Protein AF-A0A554JLV5-F1 (afdb_monomer_lite)

Foldseek 3Di:
DVVVVVVVVVVVVVVVDDPPPDPDVVVVVVVVVVVVVVLPPDPDDPLVNLLVVLVVLVVVLVVLLVVLVVQLVVLVVQCVVDPDPVSNVVSVVSNVVSVVSVVVSVVSVVVSVVVCVVVVSVPPPPVDDPPPPPPDDDD

pLDDT: mean 74.19, std 11.43, range [47.03, 92.88]

Sequence (139 aa):
MRKLFLSAFQKGRDQVTFYPMHKTNFFVFLFFIVLVLPFFAQGKTIDVILGDINKTLITVIGLLFVLETLGLLWGAARFILSGDPGNKDKARQMMVWSIIAMVVTFAAWGIVQLIVNYFDIQNSVIPGAPGQRNLLPPS

Secondary structure (DSSP, 8-state):
-HHHHHHHHHHHHHTSS-----SHHHHHHHHHHHHHGGGTS----HHHHHHHHHHHHHHHHHHHHHHHHHHHHHHHHHHHH--SHHHHHHHHHHHHHHHHHHHHHHHHHHHHHHHHHHTTGGG---TT-TTTTS-PPP-

Radius of gyration: 25.78 Å; chains: 1; bounding box: 82×53×49 Å

Structure (mmCIF, N/CA/C/O backbone):
data_AF-A0A554JLV5-F1
#
_entry.id   AF-A0A554JLV5-F1
#
loop_
_atom_site.group_PDB
_atom_site.id
_atom_site.type_symbol
_atom_site.label_atom_id
_atom_site.label_alt_id
_atom_site.label_comp_id
_atom_site.label_asym_id
_atom_site.label_entity_id
_atom_site.label_seq_id
_atom_site.pdbx_PDB_ins_code
_atom_site.Cartn_x
_atom_site.Cartn_y
_atom_site.Cartn_z
_atom_site.occupancy
_atom_site.B_iso_or_equiv
_atom_site.auth_seq_id
_atom_site.auth_comp_id
_atom_site.auth_asym_id
_atom_site.auth_atom_id
_atom_site.pdbx_PDB_model_num
ATOM 1 N N . MET A 1 1 ? -39.751 33.910 19.703 1.00 59.81 1 MET A N 1
ATOM 2 C CA . MET A 1 1 ? -39.036 32.770 20.331 1.00 59.81 1 MET A CA 1
ATOM 3 C C . MET A 1 1 ? -38.941 31.529 19.431 1.00 59.81 1 MET A C 1
ATOM 5 O O . MET A 1 1 ? -37.853 30.994 19.294 1.00 59.81 1 MET A O 1
ATOM 9 N N . ARG A 1 2 ? -40.003 31.118 18.714 1.00 67.81 2 ARG A N 1
ATOM 10 C CA . ARG A 1 2 ? -39.997 29.958 17.786 1.00 67.81 2 ARG A CA 1
ATOM 11 C C .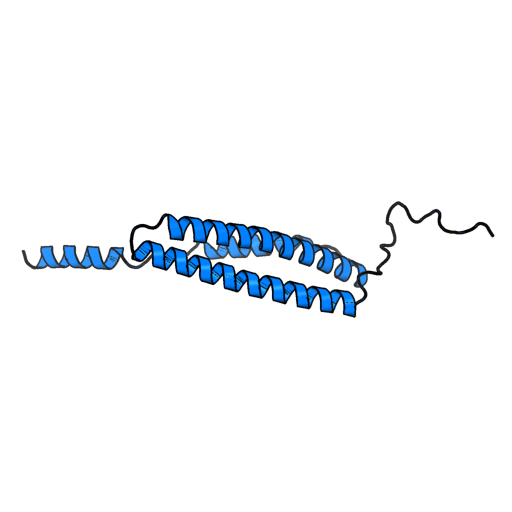 ARG A 1 2 ? -38.924 29.985 16.673 1.00 67.81 2 ARG A C 1
ATOM 13 O O . ARG A 1 2 ? -38.394 28.940 16.324 1.00 67.81 2 ARG A O 1
ATOM 20 N N . LYS A 1 3 ? -38.553 31.163 16.149 1.00 63.41 3 LYS A N 1
ATOM 21 C CA . LYS A 1 3 ? -37.498 31.300 15.118 1.00 63.41 3 LYS A CA 1
ATOM 22 C C . LYS A 1 3 ? -36.076 31.062 15.655 1.00 63.41 3 LYS A C 1
ATOM 24 O O . LYS A 1 3 ? -35.235 30.574 14.914 1.00 63.41 3 LYS A O 1
ATOM 29 N N . LEU A 1 4 ? -35.843 31.340 16.941 1.00 70.62 4 LEU A N 1
ATOM 30 C CA . LEU A 1 4 ? -34.544 31.147 17.600 1.00 70.62 4 LEU A CA 1
ATOM 31 C C . LEU A 1 4 ? -34.242 29.654 17.822 1.00 70.62 4 LEU A C 1
ATOM 33 O O . LEU A 1 4 ? -33.110 29.199 17.685 1.00 70.62 4 LEU A O 1
ATOM 37 N N . PHE A 1 5 ? -35.289 28.883 18.120 1.00 69.31 5 PHE A N 1
ATOM 38 C CA . PHE A 1 5 ? -35.200 27.437 18.312 1.00 69.31 5 PHE A CA 1
ATOM 39 C C . PHE A 1 5 ? -34.915 26.700 16.992 1.00 69.31 5 PHE A C 1
ATOM 41 O O . PHE A 1 5 ? -34.112 25.772 16.951 1.00 69.31 5 PHE A O 1
ATOM 48 N N . LEU A 1 6 ? -35.505 27.166 15.885 1.00 71.94 6 LEU A N 1
ATOM 49 C CA . LEU A 1 6 ? -35.302 26.576 14.559 1.00 71.94 6 LEU A CA 1
ATOM 50 C C . LEU A 1 6 ? -33.888 26.821 14.012 1.00 71.94 6 LEU A C 1
ATOM 52 O O . LEU A 1 6 ? -33.317 25.916 13.408 1.00 71.94 6 LEU A O 1
ATOM 56 N N . SER A 1 7 ? -33.282 27.984 14.284 1.00 66.81 7 SER A N 1
ATOM 57 C CA . SER A 1 7 ? -31.885 28.248 13.909 1.00 66.81 7 SER A CA 1
ATOM 58 C C . SER A 1 7 ? -30.881 27.400 14.697 1.00 66.81 7 SER A C 1
ATOM 60 O O . SER A 1 7 ? -29.865 26.988 14.140 1.00 66.81 7 SER A O 1
ATOM 62 N N . ALA A 1 8 ? -31.167 27.089 15.967 1.00 68.69 8 ALA A N 1
ATOM 63 C CA . ALA A 1 8 ? -30.325 26.202 16.774 1.00 68.69 8 ALA A CA 1
ATOM 64 C C . ALA A 1 8 ? -30.391 24.746 16.279 1.00 68.69 8 ALA A C 1
ATOM 66 O O . ALA A 1 8 ? -29.369 24.068 16.207 1.00 68.69 8 ALA A O 1
ATOM 67 N N . PHE A 1 9 ? -31.575 24.295 15.853 1.00 71.00 9 PHE A N 1
ATOM 68 C CA . PHE A 1 9 ? -31.766 22.964 15.271 1.00 71.00 9 PHE A CA 1
ATOM 69 C C . PHE A 1 9 ? -31.216 22.830 13.842 1.00 71.00 9 PHE A C 1
ATOM 71 O O . PHE A 1 9 ? -30.757 21.756 13.461 1.00 71.00 9 PHE A O 1
ATOM 78 N N . GLN A 1 10 ? -31.229 23.896 13.035 1.00 75.12 10 GLN A N 1
ATOM 79 C CA . GLN A 1 10 ? -30.568 23.897 11.724 1.00 75.12 10 GLN A CA 1
ATOM 80 C C . GLN A 1 10 ? -29.050 23.808 11.860 1.00 75.12 10 GLN A C 1
ATOM 82 O O . GLN A 1 10 ? -28.442 22.906 11.296 1.00 75.12 10 GLN A O 1
ATOM 87 N N . LYS A 1 11 ? -28.456 24.658 12.703 1.00 69.75 11 LYS A N 1
ATOM 88 C CA . LYS A 1 11 ? -27.002 24.719 12.891 1.00 69.75 11 LYS A CA 1
ATOM 89 C C . LYS A 1 11 ? -26.396 23.388 13.360 1.00 69.75 11 LYS A C 1
ATOM 91 O O . LYS A 1 11 ? -25.256 23.092 13.019 1.00 69.75 11 LYS A O 1
ATOM 96 N N . GLY A 1 12 ? -27.154 22.577 14.102 1.00 63.28 12 GLY A N 1
ATOM 97 C CA . GLY A 1 12 ? -26.756 21.216 14.481 1.00 63.28 12 GLY A CA 1
ATOM 98 C C . GLY A 1 12 ? -26.836 20.189 13.343 1.00 63.28 12 GLY A C 1
ATOM 99 O O . GLY A 1 12 ? -26.031 19.265 13.315 1.00 63.28 12 GLY A O 1
ATOM 100 N N . ARG A 1 13 ? -27.756 20.353 12.381 1.00 68.75 13 ARG A N 1
ATOM 101 C CA . ARG A 1 13 ? -27.844 19.500 11.179 1.00 68.75 13 ARG A CA 1
ATOM 102 C C . ARG A 1 13 ? -26.764 19.837 10.149 1.00 68.75 13 ARG A C 1
ATOM 104 O O . ARG A 1 13 ? -26.259 18.936 9.490 1.00 68.75 13 ARG A O 1
ATOM 111 N N . ASP A 1 14 ? -26.355 21.099 10.083 1.00 58.25 14 ASP A N 1
ATOM 112 C CA . ASP A 1 14 ? -25.363 21.588 9.119 1.00 58.25 14 ASP A CA 1
ATOM 113 C C . ASP A 1 14 ? -23.906 21.283 9.536 1.00 58.25 14 ASP A C 1
ATOM 115 O O . ASP A 1 14 ? -22.999 21.359 8.718 1.00 58.25 14 ASP A O 1
ATOM 119 N N . GLN A 1 15 ? -23.657 20.922 10.802 1.00 60.59 15 GLN A N 1
ATOM 120 C CA . GLN A 1 15 ? -22.327 20.543 11.320 1.00 60.59 15 GLN A CA 1
ATOM 121 C C . GLN A 1 15 ? -21.968 19.066 11.074 1.00 60.59 15 GLN A C 1
ATOM 123 O O . GLN A 1 15 ? -20.816 18.673 11.242 1.00 60.59 15 GLN A O 1
ATOM 128 N N . VAL A 1 16 ? -22.942 18.235 10.688 1.00 58.16 16 VAL A N 1
ATOM 129 C CA . VAL A 1 16 ? -22.757 16.782 10.489 1.00 58.16 16 VAL A CA 1
ATOM 130 C C . VAL A 1 16 ? -22.469 16.437 9.020 1.00 58.16 16 VAL A C 1
ATOM 132 O O . VAL A 1 16 ? -22.089 15.314 8.696 1.00 58.16 16 VAL A O 1
ATOM 135 N N . THR A 1 17 ? -22.562 17.408 8.114 1.00 62.72 17 THR A N 1
ATOM 136 C CA . THR A 1 17 ? -22.290 17.227 6.685 1.00 62.72 17 THR A CA 1
ATOM 137 C C . THR A 1 17 ? -21.560 18.444 6.135 1.00 62.72 17 THR A C 1
ATOM 139 O O . THR A 1 17 ? -21.854 19.556 6.542 1.00 62.72 17 THR A O 1
ATOM 142 N N . PHE A 1 18 ? -20.667 18.220 5.169 1.00 58.69 18 PHE A N 1
ATOM 143 C CA . PHE A 1 18 ? -19.857 19.207 4.438 1.00 58.69 18 PHE A CA 1
ATOM 144 C C . PHE A 1 18 ? -18.490 19.543 5.050 1.00 58.69 18 PHE A C 1
ATOM 146 O O . PHE A 1 18 ? -18.200 20.671 5.432 1.00 58.69 18 PHE A O 1
ATOM 153 N N . TYR A 1 19 ? -17.576 18.571 4.971 1.00 60.84 19 TYR A N 1
ATOM 154 C CA . TYR A 1 19 ? -16.211 18.903 4.556 1.00 60.84 19 TYR A CA 1
ATOM 155 C C . TYR A 1 19 ? -16.257 19.340 3.075 1.00 60.84 19 TYR A C 1
ATOM 157 O O . TYR A 1 19 ? -16.552 18.497 2.224 1.00 60.84 19 TYR A O 1
ATOM 165 N N . PRO A 1 20 ? -15.978 20.609 2.715 1.00 53.75 20 PRO A N 1
ATOM 166 C CA . PRO A 1 20 ? -15.832 21.005 1.319 1.00 53.75 20 PRO A CA 1
ATOM 167 C C . PRO A 1 20 ? -14.500 20.469 0.779 1.00 53.75 20 PRO A C 1
ATOM 169 O O . PRO A 1 20 ? -13.454 21.114 0.890 1.00 53.75 20 PRO A O 1
ATOM 172 N N . MET A 1 21 ? -14.518 19.275 0.186 1.00 53.19 21 MET A N 1
ATOM 173 C CA . MET A 1 21 ? -13.392 18.788 -0.612 1.00 53.19 21 MET A CA 1
ATOM 174 C C . MET A 1 21 ? -13.233 19.690 -1.838 1.00 53.19 21 MET A C 1
ATOM 176 O O . MET A 1 21 ? -14.017 19.576 -2.775 1.00 53.19 21 MET A O 1
ATOM 180 N N . HIS A 1 22 ? -12.244 20.591 -1.852 1.00 58.78 22 HIS A N 1
ATOM 181 C CA . HIS A 1 22 ? -12.002 21.378 -3.066 1.00 58.78 22 HIS A CA 1
ATOM 182 C C . HIS A 1 22 ? -10.544 21.668 -3.449 1.00 58.78 22 HIS A C 1
ATOM 184 O O . HIS A 1 22 ? -10.365 22.210 -4.533 1.00 58.78 22 HIS A O 1
ATOM 190 N N . LYS A 1 23 ? -9.493 21.309 -2.680 1.00 61.22 23 LYS A N 1
ATOM 191 C CA . LYS A 1 23 ? -8.096 21.622 -3.104 1.00 61.22 23 LYS A CA 1
ATOM 192 C C . LYS A 1 23 ? -6.982 20.609 -2.783 1.00 61.22 23 LYS A C 1
ATOM 194 O O . LYS A 1 23 ? -5.925 20.692 -3.399 1.00 61.22 23 LYS A O 1
ATOM 199 N N . THR A 1 24 ? -7.184 19.628 -1.902 1.00 56.97 24 THR A N 1
ATOM 200 C CA . THR A 1 24 ? -6.079 18.752 -1.443 1.00 56.97 24 THR A CA 1
ATOM 201 C C . THR A 1 24 ? -5.808 17.552 -2.364 1.00 56.97 24 THR A C 1
ATOM 203 O O . THR A 1 24 ? -4.661 17.144 -2.518 1.00 56.97 24 THR A O 1
ATOM 206 N N . ASN A 1 25 ? -6.827 17.028 -3.054 1.00 61.44 25 ASN A N 1
ATOM 207 C CA . ASN A 1 25 ? -6.687 15.832 -3.904 1.00 61.44 25 ASN A CA 1
ATOM 208 C C . ASN A 1 25 ? -5.860 16.099 -5.172 1.00 61.44 25 ASN A C 1
ATOM 210 O O . ASN A 1 25 ? -5.157 15.213 -5.648 1.00 61.44 25 ASN A O 1
ATOM 214 N N . PHE A 1 26 ? -5.904 17.331 -5.689 1.00 70.00 26 PHE A N 1
ATOM 215 C CA . PHE A 1 26 ? -5.142 17.723 -6.874 1.00 70.00 26 PHE A CA 1
ATOM 216 C C . PHE A 1 26 ? -3.631 17.713 -6.608 1.00 70.00 26 PHE A C 1
ATOM 218 O O . PHE A 1 26 ? -2.874 17.165 -7.400 1.00 70.00 26 PHE A O 1
ATOM 225 N N . PHE A 1 27 ? -3.193 18.242 -5.460 1.00 70.00 27 PHE A N 1
ATOM 226 C CA . PHE A 1 27 ? -1.779 18.237 -5.074 1.00 70.00 27 PHE A CA 1
ATOM 227 C C . PHE A 1 27 ? -1.246 16.827 -4.797 1.00 70.00 27 PHE A C 1
ATOM 229 O O . PHE A 1 27 ? -0.112 16.529 -5.157 1.00 70.00 27 PHE A O 1
ATOM 236 N N . VAL A 1 28 ? -2.064 15.943 -4.218 1.00 71.25 28 VAL A N 1
ATOM 237 C CA . VAL A 1 28 ? -1.695 14.532 -4.012 1.00 71.25 28 VAL A CA 1
ATOM 238 C C . VAL A 1 28 ? -1.535 13.806 -5.350 1.00 71.25 28 VAL A C 1
ATOM 240 O O . VAL A 1 28 ? -0.562 13.081 -5.545 1.00 71.25 28 VAL A O 1
ATOM 243 N N . PHE A 1 29 ? -2.441 14.044 -6.300 1.00 73.56 29 PHE A N 1
ATOM 244 C CA . PHE A 1 29 ? -2.352 13.467 -7.641 1.00 73.56 29 PHE A CA 1
ATOM 245 C C . PHE A 1 29 ? -1.120 13.979 -8.400 1.00 73.56 29 PHE A C 1
ATOM 247 O O . PHE A 1 29 ? -0.407 13.208 -9.038 1.00 73.56 29 PHE A O 1
ATOM 254 N N . LEU A 1 30 ? -0.817 15.272 -8.265 1.00 77.94 30 LEU A N 1
ATOM 255 C CA . LEU A 1 30 ? 0.338 15.903 -8.897 1.00 77.94 30 LEU A CA 1
ATOM 256 C C . LEU A 1 30 ? 1.662 15.432 -8.280 1.00 77.94 30 LEU A C 1
ATOM 258 O O . LEU A 1 30 ? 2.624 15.225 -9.010 1.00 77.94 30 LEU A O 1
ATOM 262 N N . PHE A 1 31 ? 1.699 15.173 -6.969 1.00 80.12 31 PHE A N 1
ATOM 263 C CA . PHE A 1 31 ? 2.841 14.539 -6.306 1.00 80.12 31 PHE A CA 1
ATOM 264 C C . PHE A 1 31 ? 3.100 13.136 -6.862 1.00 80.12 31 PHE A C 1
ATOM 266 O O . PHE A 1 31 ? 4.232 12.828 -7.223 1.00 80.12 31 PHE A O 1
ATOM 273 N N . PHE A 1 32 ? 2.052 12.321 -7.019 1.00 78.56 32 PHE A N 1
ATOM 274 C CA . PHE A 1 32 ? 2.167 10.999 -7.639 1.00 78.56 32 PHE A CA 1
ATOM 275 C C . PHE A 1 32 ? 2.630 11.074 -9.102 1.00 78.56 32 PHE A C 1
ATOM 277 O O . PHE A 1 32 ? 3.477 10.284 -9.504 1.00 78.56 32 PHE A O 1
ATOM 284 N N . ILE A 1 33 ? 2.148 12.046 -9.884 1.00 79.12 33 ILE A N 1
ATOM 285 C CA . ILE A 1 33 ? 2.592 12.250 -11.274 1.00 79.12 33 ILE A CA 1
ATOM 286 C C . ILE A 1 33 ? 4.060 12.677 -11.335 1.00 79.12 33 ILE A C 1
ATOM 288 O O . ILE A 1 33 ? 4.821 12.115 -12.116 1.00 79.12 33 ILE A O 1
ATOM 292 N N . VAL A 1 34 ? 4.476 13.645 -10.513 1.00 80.81 34 VAL A N 1
ATOM 293 C CA . VAL A 1 34 ? 5.858 14.156 -10.492 1.00 80.81 34 VAL A CA 1
ATOM 294 C C . VAL A 1 34 ? 6.845 13.067 -10.085 1.00 80.81 34 VAL A C 1
ATOM 296 O O . VAL A 1 34 ? 7.921 12.969 -10.670 1.00 80.81 34 VAL A O 1
ATOM 299 N N . LEU A 1 35 ? 6.454 12.198 -9.152 1.00 78.62 35 LEU A N 1
ATOM 300 C CA . LEU A 1 35 ? 7.246 11.036 -8.755 1.00 78.62 35 LEU A CA 1
ATOM 301 C C . LEU A 1 35 ? 7.449 10.060 -9.927 1.00 78.62 35 LEU A C 1
ATOM 303 O O . LEU A 1 35 ? 8.469 9.383 -9.983 1.00 78.62 35 LEU A O 1
ATOM 307 N N . VAL A 1 36 ? 6.527 10.049 -10.897 1.00 77.69 36 VAL A N 1
ATOM 308 C CA . VAL A 1 36 ? 6.548 9.196 -12.095 1.00 77.69 36 VAL A CA 1
ATOM 309 C C . VAL A 1 36 ? 7.269 9.852 -13.304 1.00 77.69 36 VAL A C 1
ATOM 311 O O . VAL A 1 36 ? 7.635 9.170 -14.260 1.00 77.69 36 VAL A O 1
ATOM 314 N N . LEU A 1 37 ? 7.574 11.154 -13.279 1.00 74.25 37 LEU A N 1
ATOM 315 C CA . LEU A 1 37 ? 8.261 11.848 -14.388 1.00 74.25 37 LEU A CA 1
ATOM 316 C C . LEU A 1 37 ? 9.701 11.387 -14.707 1.00 74.25 37 LEU A C 1
ATOM 318 O O . LEU A 1 37 ? 10.007 11.248 -15.894 1.00 74.25 37 LEU A O 1
ATOM 322 N N . PRO A 1 38 ? 10.608 11.129 -13.739 1.00 71.44 38 PRO A N 1
ATOM 323 C CA . PRO A 1 38 ? 11.993 10.749 -14.056 1.00 71.44 38 PRO A CA 1
ATOM 324 C C . PRO A 1 38 ? 12.110 9.393 -14.776 1.00 71.44 38 PRO A C 1
ATOM 326 O O . PRO A 1 38 ? 13.170 9.071 -15.321 1.00 71.44 38 PRO A O 1
ATOM 329 N N . PHE A 1 39 ? 11.025 8.617 -14.829 1.00 65.12 39 PHE A N 1
ATOM 330 C CA . PHE A 1 39 ? 10.950 7.370 -15.584 1.00 65.12 39 PHE A CA 1
ATOM 331 C C . PHE A 1 39 ? 10.816 7.593 -17.100 1.00 65.12 39 PHE A C 1
ATOM 333 O O . PHE A 1 39 ? 11.259 6.748 -17.870 1.00 65.12 39 PHE A O 1
ATOM 340 N N . PHE A 1 40 ? 10.283 8.739 -17.545 1.00 65.75 40 PHE A N 1
ATOM 341 C CA . PHE A 1 40 ? 10.075 9.038 -18.971 1.00 65.75 40 PHE A CA 1
ATOM 342 C C . PHE A 1 40 ? 11.226 9.816 -19.627 1.00 65.75 40 PHE A C 1
ATOM 344 O O . PHE A 1 40 ? 11.280 9.924 -20.848 1.00 65.75 40 PHE A O 1
ATOM 351 N N . ALA A 1 41 ? 12.163 10.353 -18.842 1.00 70.88 41 ALA A N 1
ATOM 352 C CA . ALA A 1 41 ? 13.218 11.242 -19.336 1.00 70.88 41 ALA A CA 1
ATOM 353 C C . ALA A 1 41 ? 14.469 10.521 -19.884 1.00 70.88 41 ALA A C 1
ATOM 355 O O . ALA A 1 41 ? 15.447 11.176 -20.242 1.00 70.88 41 ALA A O 1
ATOM 356 N N . GLN A 1 42 ? 14.486 9.186 -19.924 1.00 59.59 42 GLN A N 1
ATOM 357 C CA . GLN A 1 42 ? 15.695 8.415 -20.217 1.00 59.59 42 GLN A CA 1
ATOM 358 C C . GLN A 1 42 ? 15.554 7.721 -21.582 1.00 59.59 42 GLN A C 1
ATOM 360 O O . GLN A 1 42 ? 14.778 6.781 -21.719 1.00 59.59 42 GLN A O 1
ATOM 365 N N . GLY A 1 43 ? 16.290 8.190 -22.598 1.00 59.69 43 GLY A N 1
ATOM 366 C CA . GLY A 1 43 ? 16.319 7.626 -23.958 1.00 59.69 43 GLY A CA 1
ATOM 367 C C . GLY A 1 43 ? 16.958 6.235 -24.016 1.00 59.69 43 GLY A C 1
ATOM 368 O O . GLY A 1 43 ? 18.085 6.081 -24.478 1.00 59.69 43 GLY A O 1
ATOM 369 N N . LYS A 1 44 ? 16.256 5.232 -23.489 1.00 66.94 44 LYS A N 1
ATOM 370 C CA . LYS A 1 44 ? 16.714 3.847 -23.327 1.00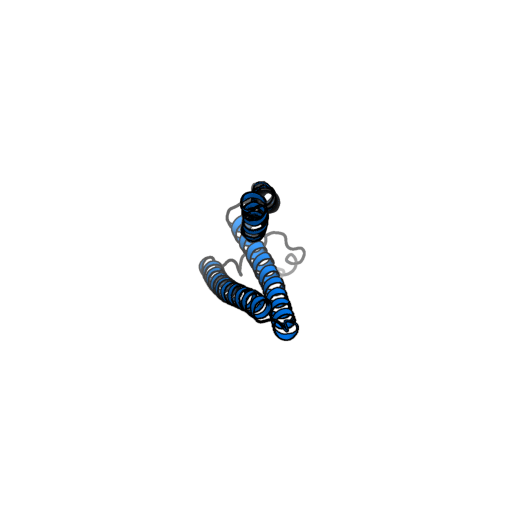 66.94 44 LYS A CA 1
ATOM 371 C C . LYS A 1 44 ? 16.232 2.951 -24.477 1.00 66.94 44 LYS A C 1
ATOM 373 O O . LYS A 1 44 ? 15.200 3.212 -25.086 1.00 66.94 44 LYS A O 1
ATOM 378 N N . THR A 1 45 ? 16.979 1.887 -24.773 1.00 71.00 45 THR A N 1
ATOM 379 C CA . THR A 1 45 ? 16.547 0.802 -25.673 1.00 71.00 45 THR A CA 1
ATOM 380 C C . THR A 1 45 ? 15.458 -0.053 -25.016 1.00 71.00 45 THR A C 1
ATOM 382 O O . THR A 1 45 ? 15.366 -0.094 -23.787 1.00 71.00 45 THR A O 1
ATOM 385 N N . ILE A 1 46 ? 14.636 -0.739 -25.826 1.00 68.06 46 ILE A N 1
ATOM 386 C CA . ILE A 1 46 ? 13.467 -1.515 -25.361 1.00 68.06 46 ILE A CA 1
ATOM 387 C C . ILE A 1 46 ? 13.829 -2.472 -24.210 1.00 68.06 46 ILE A C 1
ATOM 389 O O . ILE A 1 46 ? 13.131 -2.490 -23.201 1.00 68.06 46 ILE A O 1
ATOM 393 N N . ASP A 1 47 ? 14.960 -3.175 -24.297 1.00 67.31 47 ASP A N 1
ATOM 394 C CA . ASP A 1 47 ? 15.361 -4.172 -23.294 1.00 67.31 47 ASP A CA 1
ATOM 395 C C . ASP A 1 47 ? 15.725 -3.539 -21.943 1.00 67.31 47 ASP A C 1
ATOM 397 O O . ASP A 1 47 ? 15.403 -4.067 -20.878 1.00 67.31 47 ASP A O 1
ATOM 401 N N . VAL A 1 48 ? 16.345 -2.356 -21.973 1.00 70.00 48 VAL A N 1
ATOM 402 C CA . VAL A 1 48 ? 16.709 -1.614 -20.757 1.00 70.00 48 VAL A CA 1
ATOM 403 C C . VAL A 1 48 ? 15.458 -1.010 -20.110 1.00 70.00 48 VAL A C 1
ATOM 405 O O . VAL A 1 48 ? 15.326 -1.039 -18.888 1.00 70.00 48 VAL A O 1
ATOM 408 N N . ILE A 1 49 ? 14.503 -0.528 -20.914 1.00 67.50 49 ILE A N 1
ATOM 409 C CA . ILE A 1 49 ? 13.208 -0.031 -20.422 1.00 67.50 49 ILE A CA 1
ATOM 410 C C . ILE A 1 49 ? 12.438 -1.155 -19.720 1.00 67.50 49 ILE A C 1
ATOM 412 O O . ILE A 1 49 ? 11.951 -0.960 -18.607 1.00 67.50 49 ILE A O 1
ATOM 416 N N . LEU A 1 50 ? 12.358 -2.339 -20.332 1.00 68.00 50 LEU A N 1
ATOM 417 C CA . LEU A 1 50 ? 11.651 -3.488 -19.760 1.00 68.00 50 LEU A CA 1
ATOM 418 C C . LEU A 1 50 ? 12.288 -3.956 -18.440 1.00 68.00 50 LEU A C 1
ATOM 420 O O . LEU A 1 50 ? 11.573 -4.211 -17.467 1.00 68.00 50 LEU A O 1
ATOM 424 N N . GLY A 1 51 ? 13.623 -3.988 -18.365 1.00 70.06 51 GLY A N 1
ATOM 425 C CA . GLY A 1 51 ? 14.351 -4.317 -17.137 1.00 70.06 51 GLY A CA 1
ATOM 426 C C . GLY A 1 51 ? 14.133 -3.312 -15.997 1.00 70.06 51 GLY A C 1
ATOM 427 O O . GLY A 1 51 ? 13.931 -3.706 -14.844 1.00 70.06 51 GLY A O 1
ATOM 428 N N . ASP A 1 52 ? 14.125 -2.014 -16.301 1.00 71.00 52 ASP A N 1
ATOM 429 C CA . ASP A 1 52 ? 13.933 -0.960 -15.297 1.00 71.00 52 ASP A CA 1
ATOM 430 C C . ASP A 1 52 ? 12.487 -0.851 -14.811 1.00 71.00 52 ASP A C 1
ATOM 432 O O . ASP A 1 52 ? 12.251 -0.618 -13.620 1.00 71.00 52 ASP A O 1
ATOM 436 N N . ILE A 1 53 ? 11.515 -1.060 -15.705 1.00 71.62 53 ILE A N 1
ATOM 437 C CA . ILE A 1 53 ? 10.098 -1.139 -15.342 1.00 71.62 53 ILE A CA 1
ATOM 438 C C . ILE A 1 53 ? 9.890 -2.296 -14.369 1.00 71.62 53 ILE A C 1
ATOM 440 O O . ILE A 1 53 ? 9.276 -2.095 -13.323 1.00 71.62 53 ILE A O 1
ATOM 444 N N . ASN A 1 54 ? 10.451 -3.475 -14.651 1.00 75.12 54 ASN A N 1
ATOM 445 C CA . ASN A 1 54 ? 10.326 -4.619 -13.753 1.00 75.12 54 ASN A CA 1
ATOM 446 C C . ASN A 1 54 ? 10.884 -4.317 -12.349 1.00 75.12 54 ASN A C 1
ATOM 448 O O . ASN A 1 54 ? 10.192 -4.487 -11.344 1.00 75.12 54 ASN A O 1
ATOM 452 N N . LYS A 1 55 ? 12.112 -3.785 -12.266 1.00 75.88 55 LYS A N 1
ATOM 453 C CA . LYS A 1 55 ? 12.731 -3.418 -10.978 1.00 75.88 55 LYS A CA 1
ATOM 454 C C . LYS A 1 55 ? 11.911 -2.383 -10.208 1.00 75.88 55 LYS A C 1
ATOM 456 O O . LYS A 1 55 ? 11.774 -2.476 -8.986 1.00 75.88 55 LYS A O 1
ATOM 461 N N . THR A 1 56 ? 11.355 -1.411 -10.922 1.00 74.81 56 THR A N 1
ATOM 462 C CA . THR A 1 56 ? 10.536 -0.351 -10.334 1.00 74.81 56 THR A CA 1
ATOM 463 C C . THR A 1 56 ? 9.211 -0.903 -9.819 1.00 74.81 56 THR A C 1
ATOM 465 O O . THR A 1 56 ? 8.846 -0.623 -8.681 1.00 74.81 56 THR A O 1
ATOM 468 N N . LEU A 1 57 ? 8.516 -1.732 -10.604 1.00 76.44 57 LEU A N 1
ATOM 469 C CA . LEU A 1 57 ? 7.260 -2.365 -10.199 1.00 76.44 57 LEU A CA 1
ATOM 470 C C . LEU A 1 57 ? 7.452 -3.235 -8.958 1.00 76.44 57 LEU A C 1
ATOM 472 O O . LEU A 1 57 ? 6.693 -3.090 -8.004 1.00 76.44 57 LEU A O 1
ATOM 476 N N . ILE A 1 58 ? 8.499 -4.065 -8.919 1.00 80.25 58 ILE A N 1
ATOM 477 C CA . ILE A 1 58 ? 8.819 -4.887 -7.741 1.00 80.25 58 ILE A CA 1
ATOM 478 C C . ILE A 1 58 ? 9.043 -4.003 -6.504 1.00 80.25 58 ILE A C 1
ATOM 480 O O . ILE A 1 58 ? 8.515 -4.295 -5.431 1.00 80.25 58 ILE A O 1
ATOM 484 N N . THR A 1 59 ? 9.774 -2.896 -6.654 1.00 81.69 59 THR A N 1
ATOM 485 C CA . THR A 1 59 ? 10.063 -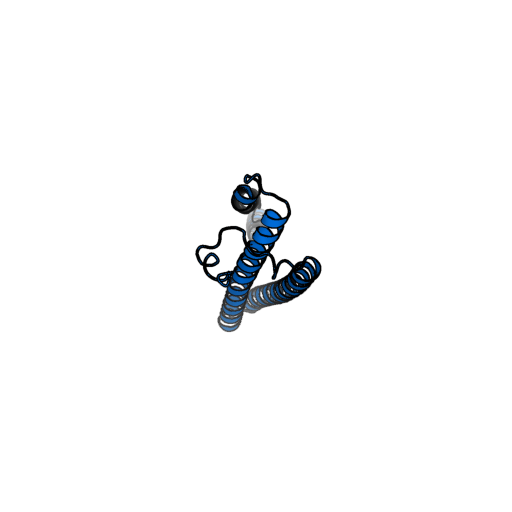1.970 -5.547 1.00 81.69 59 THR A CA 1
ATOM 486 C C . THR A 1 59 ? 8.800 -1.266 -5.042 1.00 81.69 59 THR A C 1
ATOM 488 O O . THR A 1 59 ? 8.563 -1.207 -3.836 1.00 81.69 59 THR A O 1
ATOM 491 N N . VAL A 1 60 ? 7.964 -0.751 -5.949 1.00 82.31 60 VAL A N 1
ATOM 492 C CA . VAL A 1 60 ? 6.725 -0.035 -5.603 1.00 82.31 60 VAL A CA 1
ATOM 493 C C . VAL A 1 60 ? 5.706 -0.976 -4.964 1.00 82.31 60 VAL A C 1
ATOM 495 O O . VAL A 1 60 ? 5.142 -0.640 -3.926 1.00 82.31 60 VAL A O 1
ATOM 498 N N . ILE A 1 61 ? 5.500 -2.165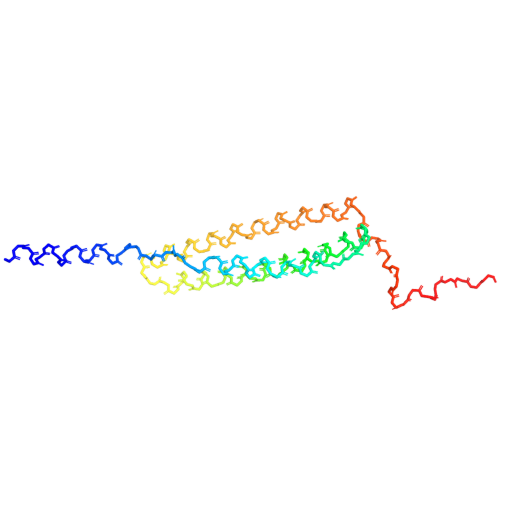 -5.539 1.00 85.00 61 ILE A N 1
ATOM 499 C CA . ILE A 1 61 ? 4.599 -3.190 -4.990 1.00 85.00 61 ILE A CA 1
ATOM 500 C C . ILE A 1 61 ? 5.071 -3.618 -3.596 1.00 85.00 61 ILE A C 1
ATOM 502 O O . ILE A 1 61 ? 4.264 -3.687 -2.670 1.00 85.00 61 ILE A O 1
ATOM 506 N N . GLY A 1 62 ? 6.379 -3.833 -3.411 1.00 84.44 62 GLY A N 1
ATOM 507 C CA . GLY A 1 62 ? 6.950 -4.144 -2.100 1.00 84.44 62 GLY A CA 1
ATOM 508 C C . GLY A 1 62 ? 6.702 -3.043 -1.065 1.00 84.44 62 GLY A C 1
ATOM 509 O O . GLY A 1 62 ? 6.344 -3.334 0.076 1.00 84.44 62 GLY A O 1
ATOM 510 N N . LEU A 1 63 ? 6.822 -1.772 -1.458 1.00 86.75 63 LEU A N 1
ATOM 511 C CA . LEU A 1 63 ? 6.546 -0.642 -0.569 1.00 86.75 63 LEU A CA 1
ATOM 512 C C . LEU A 1 63 ? 5.057 -0.548 -0.195 1.00 86.75 63 LEU A C 1
ATOM 514 O O . LEU A 1 63 ? 4.732 -0.309 0.970 1.00 86.75 63 LEU A O 1
ATOM 518 N N . LEU A 1 64 ? 4.158 -0.768 -1.160 1.00 86.62 64 LEU A N 1
ATOM 519 C CA . LEU A 1 64 ? 2.711 -0.809 -0.925 1.00 86.62 64 LEU A CA 1
ATOM 520 C C . LEU A 1 64 ? 2.338 -1.914 0.064 1.00 86.62 64 LEU A C 1
ATOM 522 O O . LEU A 1 64 ? 1.575 -1.655 0.988 1.00 86.62 64 LEU A O 1
ATOM 526 N N . PHE A 1 65 ? 2.943 -3.095 -0.051 1.00 88.44 65 PHE A N 1
ATOM 527 C CA . PHE A 1 65 ? 2.697 -4.204 0.870 1.00 88.44 65 PHE A CA 1
ATOM 528 C C . PHE A 1 65 ? 3.037 -3.854 2.332 1.00 88.44 65 PHE A C 1
ATOM 530 O O . PHE A 1 65 ? 2.280 -4.160 3.260 1.00 88.44 65 PHE A O 1
ATOM 537 N N . VAL A 1 66 ? 4.152 -3.149 2.556 1.00 90.12 66 VAL A N 1
ATOM 538 C CA . VAL A 1 66 ? 4.532 -2.667 3.896 1.00 90.12 66 VAL A CA 1
ATOM 539 C C . VAL A 1 66 ? 3.510 -1.655 4.419 1.00 90.12 66 VAL A C 1
ATOM 541 O O . VAL A 1 66 ? 3.053 -1.765 5.558 1.00 90.12 66 VAL A O 1
ATOM 544 N N . LEU A 1 67 ? 3.112 -0.692 3.586 1.00 88.88 67 LEU A N 1
ATOM 545 C CA . LEU A 1 67 ? 2.109 0.320 3.933 1.00 88.88 67 LEU A CA 1
ATOM 546 C C . LEU A 1 67 ? 0.737 -0.294 4.239 1.00 88.88 67 LEU A C 1
ATOM 548 O O . LEU A 1 67 ? 0.083 0.117 5.196 1.00 88.88 67 LEU A O 1
ATOM 552 N N . GLU A 1 68 ? 0.309 -1.289 3.469 1.00 90.06 68 GLU A N 1
ATOM 553 C CA . GLU A 1 68 ? -0.951 -2.003 3.683 1.00 90.06 68 GLU A CA 1
ATOM 554 C C . GLU A 1 68 ? -0.950 -2.770 5.000 1.00 90.06 68 GLU A C 1
ATOM 556 O O . GLU A 1 68 ? -1.920 -2.692 5.757 1.00 90.06 68 GLU A O 1
ATOM 561 N N . THR A 1 69 ? 0.162 -3.434 5.323 1.00 89.81 69 THR A N 1
ATOM 562 C CA . THR A 1 69 ? 0.325 -4.135 6.602 1.00 89.81 69 THR A CA 1
ATOM 563 C C . THR A 1 69 ? 0.242 -3.154 7.774 1.00 89.81 69 THR A C 1
ATOM 565 O O . THR A 1 69 ? -0.468 -3.405 8.749 1.00 89.81 69 THR A O 1
ATOM 568 N N . LEU A 1 70 ? 0.887 -1.986 7.667 1.00 91.81 70 LEU A N 1
ATOM 569 C CA . LEU A 1 70 ? 0.771 -0.919 8.667 1.00 91.81 70 LEU A CA 1
ATOM 570 C C . LEU A 1 70 ? -0.658 -0.368 8.765 1.00 91.81 70 LEU A C 1
ATOM 572 O O . LEU A 1 70 ? -1.145 -0.118 9.868 1.00 91.81 70 LEU A O 1
ATOM 576 N N . GLY A 1 71 ? -1.349 -0.212 7.634 1.00 87.44 71 GLY A N 1
ATOM 577 C CA . GLY A 1 71 ? -2.751 0.200 7.587 1.00 87.44 71 GLY A CA 1
ATOM 578 C C . GLY A 1 71 ? -3.677 -0.794 8.288 1.00 87.44 71 GLY A C 1
ATOM 579 O O . GLY A 1 71 ? -4.572 -0.385 9.029 1.00 87.44 71 GLY A O 1
ATOM 580 N N . LEU A 1 72 ? -3.413 -2.092 8.129 1.00 88.88 72 LEU A N 1
ATOM 581 C CA . LEU A 1 72 ? -4.162 -3.165 8.775 1.00 88.88 72 LEU A CA 1
ATOM 582 C C . LEU A 1 72 ? -3.918 -3.184 10.290 1.00 88.88 72 LEU A C 1
ATOM 584 O O . LEU A 1 72 ? -4.876 -3.249 11.060 1.00 88.88 72 LEU A O 1
ATOM 588 N N . LEU A 1 73 ? -2.663 -3.025 10.728 1.00 90.38 73 LEU A N 1
ATOM 589 C CA . LEU A 1 73 ? -2.308 -2.900 12.147 1.00 90.38 73 LEU A CA 1
ATOM 590 C C . LEU A 1 73 ? -2.934 -1.655 12.789 1.00 90.38 73 LEU A C 1
ATOM 592 O O . LEU A 1 73 ? -3.479 -1.730 13.889 1.00 90.38 73 LEU A O 1
ATOM 596 N N . TRP A 1 74 ? -2.916 -0.517 12.094 1.00 85.94 74 TRP A N 1
ATOM 597 C CA . TRP A 1 74 ? -3.536 0.721 12.566 1.00 85.94 74 TRP A CA 1
ATOM 598 C C . TRP A 1 74 ? -5.066 0.621 12.627 1.00 85.94 74 TRP A C 1
ATOM 600 O O . TRP A 1 74 ? -5.687 1.080 13.589 1.00 85.94 74 TRP A O 1
ATOM 610 N N . GLY A 1 75 ? -5.684 -0.009 11.625 1.00 85.56 75 GLY A N 1
ATOM 611 C CA . GLY A 1 75 ? -7.117 -0.298 11.598 1.00 85.56 75 GLY A CA 1
ATOM 612 C C . GLY A 1 75 ? -7.540 -1.213 12.747 1.00 85.56 75 GLY A C 1
ATOM 613 O O . GLY A 1 75 ? -8.503 -0.902 13.448 1.00 85.56 75 GLY A O 1
ATOM 614 N N . ALA A 1 76 ? -6.778 -2.282 12.999 1.00 84.50 76 ALA A N 1
ATOM 615 C CA . ALA A 1 76 ? -7.008 -3.208 14.105 1.00 84.50 76 ALA A CA 1
ATOM 616 C C . ALA A 1 76 ? -6.823 -2.532 15.473 1.00 84.50 76 ALA A C 1
ATOM 618 O O . ALA A 1 76 ? -7.681 -2.663 16.348 1.00 84.50 76 ALA A O 1
ATOM 619 N N . ALA A 1 77 ? -5.760 -1.739 15.644 1.00 86.12 77 ALA A N 1
ATOM 620 C CA . ALA A 1 77 ? -5.534 -0.964 16.861 1.00 86.12 77 ALA A CA 1
ATOM 621 C C . ALA A 1 77 ? -6.698 0.001 17.133 1.00 86.12 77 ALA A C 1
ATOM 623 O O . ALA A 1 77 ? -7.236 0.032 18.240 1.00 86.12 77 ALA A O 1
ATOM 624 N N . ARG A 1 78 ? -7.162 0.738 16.114 1.00 82.06 78 ARG A N 1
ATOM 625 C CA . ARG A 1 78 ? -8.346 1.602 16.240 1.00 82.06 78 ARG A CA 1
ATOM 626 C C . ARG A 1 78 ? -9.611 0.818 16.547 1.00 82.06 78 ARG A C 1
ATOM 628 O O . ARG A 1 78 ? -10.428 1.308 17.317 1.00 82.06 78 ARG A O 1
ATOM 635 N N . PHE A 1 79 ? -9.789 -0.366 15.972 1.00 82.50 79 PHE A N 1
ATOM 636 C CA . PHE A 1 79 ? -10.971 -1.187 16.217 1.00 82.50 79 PHE A CA 1
ATOM 637 C C . PHE A 1 79 ? -11.068 -1.623 17.684 1.00 82.50 79 PHE 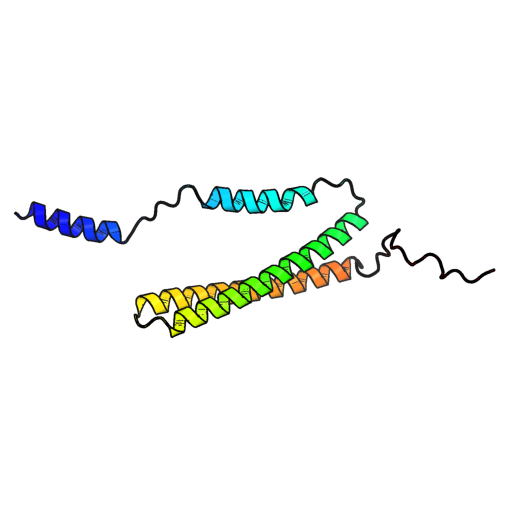A C 1
ATOM 639 O O . PHE A 1 79 ? -12.143 -1.529 18.272 1.00 82.50 79 PHE A O 1
ATOM 646 N N . ILE A 1 80 ? -9.941 -2.014 18.290 1.00 83.38 80 ILE A N 1
ATOM 647 C CA . ILE A 1 80 ? -9.867 -2.418 19.703 1.00 83.38 80 ILE A CA 1
ATOM 648 C C . ILE A 1 80 ? -10.023 -1.211 20.640 1.00 83.38 80 ILE A C 1
ATOM 650 O O . ILE A 1 80 ? -10.731 -1.296 21.639 1.00 83.38 80 ILE A O 1
ATOM 654 N N . LEU A 1 81 ? -9.399 -0.076 20.310 1.00 81.75 81 LEU A N 1
ATOM 655 C CA . LEU A 1 81 ? -9.437 1.143 21.132 1.00 81.75 81 LEU A CA 1
ATOM 656 C C . LEU A 1 81 ? -10.764 1.918 21.026 1.00 81.75 81 LEU A C 1
ATOM 658 O O . LEU A 1 81 ? -11.024 2.819 21.823 1.00 81.75 81 LEU A O 1
ATOM 662 N N . SER A 1 82 ? -11.611 1.595 20.048 1.00 77.25 82 SER A N 1
ATOM 663 C CA . SER A 1 82 ? -12.906 2.252 19.866 1.00 77.25 82 SER A CA 1
ATOM 664 C C . SER A 1 82 ? -13.929 1.709 20.863 1.00 77.25 82 SER A C 1
ATOM 666 O O . SER A 1 82 ? -14.454 0.615 20.678 1.00 77.25 82 SER A O 1
ATOM 668 N N . GLY A 1 83 ? -14.249 2.479 21.905 1.00 67.19 83 GLY A N 1
ATOM 669 C CA . GLY A 1 83 ? -15.330 2.152 22.847 1.00 67.19 83 GLY A CA 1
ATOM 670 C C . GLY A 1 83 ? -16.733 2.365 22.262 1.00 67.19 83 GLY A C 1
ATOM 671 O O . GLY A 1 83 ? -17.622 1.543 22.480 1.00 67.19 83 GLY A O 1
ATOM 672 N N . ASP A 1 84 ? -16.906 3.415 21.453 1.00 73.38 84 ASP A N 1
ATOM 673 C CA . ASP A 1 84 ? -18.205 3.818 20.904 1.00 73.38 84 ASP A CA 1
ATOM 674 C C . ASP A 1 84 ? -18.580 3.109 19.588 1.00 73.38 84 ASP A C 1
ATOM 676 O O . ASP A 1 84 ? -17.713 2.915 18.725 1.00 73.38 84 ASP A O 1
ATOM 680 N N . PRO A 1 85 ? -19.878 2.813 19.357 1.00 70.88 85 PRO A N 1
ATOM 681 C CA . PRO A 1 85 ? -20.356 2.129 18.150 1.00 70.88 85 PRO A CA 1
ATOM 682 C C . PRO A 1 85 ? -19.930 2.815 16.842 1.00 70.88 85 PRO A C 1
ATOM 684 O O . PRO A 1 85 ? -19.435 2.161 15.928 1.00 70.88 85 PRO A O 1
ATOM 687 N N . GLY A 1 86 ? -20.025 4.148 16.774 1.00 73.12 86 GLY A N 1
ATOM 688 C CA . GLY A 1 86 ? -19.697 4.902 15.556 1.00 73.12 86 GLY A CA 1
ATOM 689 C C . GLY A 1 86 ? -18.205 4.918 15.200 1.00 73.12 86 GLY A C 1
ATOM 690 O O . GLY A 1 86 ? -17.846 5.048 14.028 1.00 73.12 86 GLY A O 1
ATOM 691 N N . ASN A 1 87 ? -17.318 4.757 16.186 1.00 74.25 87 ASN A N 1
ATOM 692 C CA . ASN A 1 87 ? -15.877 4.657 15.941 1.00 74.25 87 ASN A CA 1
ATOM 693 C C . ASN A 1 87 ? -15.478 3.237 15.519 1.00 74.25 87 ASN A C 1
ATOM 695 O O . ASN A 1 87 ? -14.596 3.078 14.672 1.00 74.25 87 ASN A O 1
ATOM 699 N N . LYS A 1 88 ? -16.191 2.216 16.016 1.00 75.25 88 LYS A N 1
ATOM 700 C CA . LYS A 1 88 ? -16.020 0.825 15.577 1.00 75.25 88 LYS A CA 1
ATOM 701 C C . LYS A 1 88 ? -16.379 0.640 14.107 1.00 75.25 88 LYS A C 1
ATOM 703 O O . LYS A 1 88 ? -15.624 -0.015 13.393 1.00 75.25 88 LYS A O 1
ATOM 708 N N . ASP A 1 89 ? -17.460 1.259 13.633 1.00 81.50 89 ASP A N 1
ATOM 709 C CA . ASP A 1 89 ? -17.861 1.164 12.222 1.00 81.50 89 ASP A CA 1
ATOM 710 C C . ASP A 1 89 ? -16.821 1.785 11.284 1.00 81.50 89 ASP A C 1
ATOM 712 O O . ASP A 1 89 ? -16.436 1.178 10.282 1.00 81.50 89 ASP A O 1
ATOM 716 N N . LYS A 1 90 ? -16.278 2.954 11.646 1.00 80.94 90 LYS A N 1
ATOM 717 C CA . LYS A 1 90 ? -15.199 3.604 10.885 1.00 80.94 90 LYS A CA 1
ATOM 718 C C . LYS A 1 90 ? -13.915 2.775 10.880 1.00 80.94 90 LYS A C 1
ATOM 720 O O . LYS A 1 90 ? -13.285 2.627 9.833 1.00 80.94 90 LYS A O 1
ATOM 725 N N . ALA A 1 91 ? -13.529 2.217 12.027 1.00 82.62 91 ALA A N 1
ATOM 726 C CA . ALA A 1 91 ? -12.361 1.344 12.118 1.00 82.62 91 ALA A CA 1
ATOM 727 C C . ALA A 1 91 ? -12.548 0.060 11.291 1.00 82.62 91 ALA A C 1
ATOM 729 O O . ALA A 1 91 ? -11.639 -0.353 10.574 1.00 82.62 91 ALA A O 1
ATOM 730 N N . ARG A 1 92 ? -13.752 -0.526 11.312 1.00 83.19 92 ARG A N 1
ATOM 731 C CA . ARG A 1 92 ? -14.106 -1.695 10.500 1.00 83.19 92 ARG A CA 1
ATOM 732 C C . ARG A 1 92 ? -14.039 -1.397 9.010 1.00 83.19 92 ARG A C 1
ATOM 734 O O . ARG A 1 92 ? -13.463 -2.183 8.265 1.00 83.19 92 ARG A O 1
ATOM 741 N N . GLN A 1 93 ? -14.584 -0.264 8.579 1.00 86.75 93 GLN A N 1
ATOM 742 C CA . GLN A 1 93 ? -14.521 0.146 7.182 1.00 86.75 93 GLN A CA 1
ATOM 743 C C . GLN A 1 93 ? -13.066 0.310 6.723 1.00 86.75 93 GLN A C 1
ATOM 745 O O . GLN A 1 93 ? -12.709 -0.163 5.649 1.00 86.75 93 GLN A O 1
ATOM 750 N N . MET A 1 94 ? -12.209 0.907 7.557 1.00 84.62 94 MET A N 1
ATOM 751 C CA . MET A 1 94 ? -10.781 1.049 7.264 1.00 84.62 94 MET A CA 1
ATOM 752 C C . MET A 1 94 ? -10.077 -0.309 7.116 1.00 84.62 94 MET A C 1
ATOM 754 O O . MET A 1 94 ? -9.330 -0.493 6.160 1.00 84.62 94 MET A O 1
ATOM 758 N N . MET A 1 95 ? -10.370 -1.283 7.988 1.00 86.81 95 MET A N 1
ATOM 759 C CA . MET A 1 95 ? -9.830 -2.646 7.859 1.00 86.81 95 MET A CA 1
ATOM 760 C C . MET A 1 95 ? -10.267 -3.321 6.553 1.00 86.81 95 MET A C 1
ATOM 762 O O . MET A 1 95 ? -9.445 -3.935 5.879 1.00 86.81 95 MET A O 1
ATOM 766 N N . VAL A 1 96 ? -11.540 -3.184 6.168 1.00 89.62 96 VAL A N 1
ATOM 767 C CA . VAL A 1 96 ? -12.057 -3.762 4.915 1.00 89.62 96 VAL A CA 1
ATOM 768 C C . VAL A 1 96 ? -11.347 -3.162 3.701 1.00 89.62 96 VAL A C 1
ATOM 770 O O . VAL A 1 96 ? -10.925 -3.908 2.822 1.00 89.62 96 VAL A O 1
ATOM 773 N N . TRP A 1 97 ? -11.143 -1.842 3.671 1.00 89.19 97 TRP A N 1
ATOM 774 C CA . TRP A 1 97 ? -10.400 -1.195 2.587 1.00 89.19 97 TRP A CA 1
ATOM 775 C C . TRP A 1 97 ? -8.944 -1.669 2.500 1.00 89.19 97 TRP A C 1
ATOM 777 O O . TRP A 1 97 ? -8.461 -1.906 1.395 1.00 89.19 97 TRP A O 1
ATOM 787 N N . SER A 1 98 ? -8.262 -1.876 3.632 1.00 89.88 98 SER A N 1
ATOM 788 C CA . SER A 1 98 ? -6.899 -2.431 3.646 1.00 89.88 98 SER A CA 1
ATOM 789 C C . SER A 1 98 ? -6.842 -3.879 3.152 1.00 89.88 98 SER A C 1
ATOM 791 O O . SER A 1 98 ? -5.931 -4.234 2.412 1.00 89.88 98 SER A O 1
ATOM 793 N N . ILE A 1 99 ? -7.822 -4.713 3.509 1.00 90.94 99 ILE A N 1
ATOM 794 C CA . ILE A 1 99 ? -7.893 -6.103 3.032 1.00 90.94 99 ILE A CA 1
ATOM 795 C C . ILE A 1 99 ? -8.101 -6.142 1.513 1.00 90.94 99 ILE A C 1
ATOM 797 O O . ILE A 1 99 ? -7.448 -6.922 0.826 1.00 90.94 99 ILE A O 1
ATOM 801 N N . ILE A 1 100 ? -8.976 -5.283 0.981 1.00 92.56 100 ILE A N 1
ATOM 802 C CA . ILE A 1 100 ? -9.204 -5.179 -0.467 1.00 92.56 100 ILE A CA 1
ATOM 803 C C . ILE A 1 100 ? -7.918 -4.755 -1.182 1.00 92.56 100 ILE A C 1
ATOM 805 O O . ILE A 1 100 ? -7.552 -5.375 -2.178 1.00 92.56 100 ILE A O 1
ATOM 809 N N . ALA A 1 101 ? -7.221 -3.742 -0.661 1.00 89.00 101 ALA A N 1
ATOM 810 C CA . ALA A 1 101 ? -5.951 -3.285 -1.218 1.00 89.00 101 ALA A CA 1
ATOM 811 C C . ALA A 1 101 ? -4.924 -4.431 -1.280 1.00 89.00 101 ALA A C 1
ATOM 813 O O . ALA A 1 101 ? -4.354 -4.691 -2.337 1.00 89.00 101 ALA A O 1
ATOM 814 N N . MET A 1 102 ? -4.828 -5.231 -0.215 1.00 91.00 102 MET A N 1
ATOM 815 C CA . MET A 1 102 ? -3.910 -6.368 -0.155 1.00 91.00 102 MET A CA 1
ATOM 816 C C . MET A 1 102 ? -4.208 -7.455 -1.185 1.00 91.00 102 MET A C 1
ATOM 818 O O . MET A 1 102 ? -3.291 -7.972 -1.824 1.00 91.00 102 MET A O 1
ATOM 822 N N . VAL A 1 103 ? -5.483 -7.762 -1.429 1.00 92.88 103 VAL A N 1
ATOM 823 C CA . VAL A 1 103 ? -5.867 -8.687 -2.508 1.00 92.88 103 VAL A CA 1
ATOM 824 C C . VAL A 1 103 ? -5.438 -8.146 -3.876 1.00 92.88 103 VAL A C 1
ATOM 826 O O . VAL A 1 103 ? -4.915 -8.899 -4.699 1.00 92.88 103 VAL A O 1
ATOM 829 N N . VAL A 1 104 ? -5.613 -6.844 -4.116 1.00 91.19 104 VAL A N 1
ATOM 830 C CA . VAL A 1 104 ? -5.206 -6.197 -5.372 1.00 91.19 104 VAL A CA 1
ATOM 831 C C . VAL A 1 104 ? -3.686 -6.215 -5.538 1.00 91.19 104 VAL A C 1
ATOM 833 O O . VAL A 1 104 ? -3.202 -6.548 -6.618 1.00 91.19 104 VAL A O 1
ATOM 836 N N . THR A 1 105 ? -2.930 -5.926 -4.480 1.00 88.56 105 THR A N 1
ATOM 837 C CA . THR A 1 105 ? -1.461 -5.945 -4.487 1.00 88.56 105 THR A CA 1
ATOM 838 C C . THR A 1 105 ? -0.919 -7.351 -4.780 1.00 88.56 105 THR A C 1
ATOM 840 O O . THR A 1 105 ? -0.023 -7.504 -5.615 1.00 88.56 105 THR A O 1
ATOM 843 N N . PHE A 1 106 ? -1.511 -8.404 -4.201 1.00 89.44 106 PHE A N 1
ATOM 844 C CA . PHE A 1 106 ? -1.157 -9.791 -4.534 1.00 89.44 106 PHE A CA 1
ATOM 845 C C . PHE A 1 106 ? -1.494 -10.163 -5.983 1.00 89.44 106 PHE A C 1
ATOM 847 O O . PHE A 1 106 ? -0.679 -10.793 -6.662 1.00 89.44 106 PHE A O 1
ATOM 854 N N . ALA A 1 107 ? -2.662 -9.749 -6.484 1.00 90.56 107 ALA A N 1
ATOM 855 C CA . ALA A 1 107 ? -3.047 -9.983 -7.874 1.00 90.56 107 ALA A CA 1
ATOM 856 C C . ALA A 1 107 ? -2.094 -9.274 -8.853 1.00 90.56 107 ALA A C 1
ATOM 858 O O . ALA A 1 107 ? -1.656 -9.872 -9.837 1.00 90.56 107 ALA A O 1
ATOM 859 N N . ALA A 1 108 ? -1.716 -8.029 -8.553 1.00 86.75 108 ALA A N 1
ATOM 860 C CA . ALA A 1 108 ? -0.755 -7.268 -9.340 1.00 86.75 108 ALA A CA 1
ATOM 861 C C . ALA A 1 108 ? 0.615 -7.957 -9.380 1.00 86.75 108 ALA A C 1
ATOM 863 O O . ALA A 1 108 ? 1.196 -8.085 -10.456 1.00 86.75 108 ALA A O 1
ATOM 864 N N . TRP A 1 109 ? 1.113 -8.468 -8.248 1.00 85.12 109 TRP A N 1
ATOM 865 C CA . TRP A 1 109 ? 2.384 -9.195 -8.221 1.00 85.12 109 TRP A CA 1
ATOM 866 C C . TRP A 1 109 ? 2.351 -10.470 -9.073 1.00 85.12 109 TRP A C 1
ATOM 868 O O . TRP A 1 109 ? 3.295 -10.726 -9.821 1.00 85.12 109 TRP A O 1
ATOM 878 N N . GLY A 1 110 ? 1.249 -11.227 -9.033 1.00 85.31 110 GLY A N 1
ATOM 879 C CA . GLY A 1 110 ? 1.063 -12.398 -9.893 1.00 85.31 110 GLY A CA 1
ATOM 880 C C . GLY A 1 110 ? 1.129 -12.048 -11.382 1.00 85.31 110 GLY A C 1
ATOM 881 O O . GLY A 1 110 ? 1.820 -12.718 -12.147 1.00 85.31 110 GLY A O 1
ATOM 882 N N . ILE A 1 111 ? 0.480 -10.953 -11.788 1.00 85.06 111 ILE A N 1
ATOM 883 C CA . ILE A 1 111 ? 0.515 -10.467 -13.175 1.00 85.06 111 ILE A CA 1
ATOM 884 C C . ILE A 1 111 ? 1.926 -10.005 -13.563 1.00 85.06 111 ILE A C 1
ATOM 886 O O . ILE A 1 111 ? 2.398 -10.337 -14.649 1.00 85.06 111 ILE A O 1
ATOM 890 N N . VAL A 1 112 ? 2.629 -9.290 -12.680 1.00 80.00 112 VAL A N 1
ATOM 891 C CA . VAL A 1 112 ? 4.015 -8.864 -12.928 1.00 80.00 112 VAL A CA 1
ATOM 892 C C . VAL A 1 112 ? 4.921 -10.072 -13.149 1.00 80.00 112 VAL A C 1
ATOM 894 O O . VAL A 1 112 ? 5.652 -10.096 -14.134 1.00 80.00 112 VAL A O 1
ATOM 897 N N . GLN A 1 113 ? 4.834 -11.101 -12.304 1.00 81.75 113 GLN A N 1
ATOM 898 C CA . GLN A 1 113 ? 5.633 -12.321 -12.464 1.00 81.75 113 GLN A CA 1
ATOM 899 C C . GLN A 1 113 ? 5.349 -13.028 -13.796 1.00 81.75 113 GLN A C 1
ATOM 901 O O . GLN A 1 113 ? 6.277 -13.476 -14.465 1.00 81.75 113 GLN A O 1
ATOM 906 N N . LEU A 1 114 ? 4.083 -13.081 -14.222 1.00 84.44 114 LEU A N 1
ATOM 907 C CA . LEU A 1 114 ? 3.717 -13.648 -15.522 1.00 84.44 114 LEU A CA 1
ATOM 908 C C . LEU A 1 114 ? 4.353 -12.877 -16.683 1.00 84.44 114 LEU A C 1
ATOM 910 O O . LEU A 1 114 ? 4.909 -13.492 -17.587 1.00 84.44 114 LEU A O 1
ATOM 914 N N . ILE A 1 115 ? 4.312 -11.545 -16.642 1.00 81.00 115 ILE A N 1
ATOM 915 C CA . ILE A 1 115 ? 4.904 -10.684 -17.673 1.00 81.00 115 ILE A CA 1
ATOM 916 C C . ILE A 1 115 ? 6.430 -10.842 -17.699 1.00 81.00 115 ILE A C 1
ATOM 918 O O . ILE A 1 115 ? 7.012 -11.019 -18.764 1.00 81.00 115 ILE A O 1
ATOM 922 N N . VAL A 1 116 ? 7.082 -10.837 -16.536 1.00 74.31 116 VAL A N 1
ATOM 923 C CA . VAL A 1 116 ? 8.542 -10.999 -16.411 1.00 74.31 116 VAL A CA 1
ATOM 924 C C . VAL A 1 116 ? 9.016 -12.323 -16.991 1.00 74.31 116 VAL A C 1
ATOM 926 O O . VAL A 1 116 ? 10.020 -12.352 -17.700 1.00 74.31 116 VAL A O 1
ATOM 929 N N . ASN A 1 117 ? 8.282 -13.399 -16.710 1.00 78.81 117 ASN A N 1
ATOM 930 C CA . ASN A 1 117 ? 8.588 -14.729 -17.224 1.00 78.81 117 ASN A CA 1
ATOM 931 C C . ASN A 1 117 ? 8.315 -14.827 -18.727 1.00 78.81 117 ASN A C 1
ATOM 933 O O . ASN A 1 117 ? 9.091 -15.441 -19.449 1.00 78.81 117 ASN A O 1
ATOM 937 N N . TYR A 1 118 ? 7.234 -14.206 -19.204 1.00 78.00 118 TYR A N 1
ATOM 938 C CA . TYR A 1 118 ? 6.876 -14.204 -20.622 1.00 78.00 118 TYR A CA 1
ATOM 939 C C . TYR A 1 118 ? 7.902 -13.461 -21.490 1.00 78.00 118 TYR A C 1
ATOM 941 O O . TYR A 1 118 ? 8.213 -13.906 -22.590 1.00 78.00 118 TYR A O 1
ATOM 949 N N . PHE A 1 119 ? 8.451 -12.350 -20.993 1.00 75.12 119 PHE A N 1
ATOM 950 C CA . PHE A 1 119 ? 9.476 -11.565 -21.689 1.00 75.12 119 PHE A CA 1
ATOM 951 C C . PHE A 1 119 ? 10.918 -11.980 -21.343 1.00 75.12 119 PHE A C 1
ATOM 953 O O . PHE A 1 119 ? 11.850 -11.296 -21.755 1.00 75.12 119 PHE A O 1
ATOM 960 N N . ASP A 1 120 ? 11.108 -13.063 -20.580 1.00 70.44 120 ASP A N 1
ATOM 961 C CA . ASP A 1 120 ? 12.411 -13.588 -20.139 1.00 70.44 120 ASP A CA 1
ATOM 962 C C . ASP A 1 120 ? 13.372 -12.525 -19.557 1.00 70.44 120 ASP A C 1
ATOM 964 O O . ASP A 1 120 ? 14.595 -12.571 -19.701 1.00 70.44 120 ASP A O 1
ATOM 968 N N . ILE A 1 121 ? 12.813 -11.543 -18.843 1.00 66.88 121 ILE A N 1
ATOM 969 C CA . ILE A 1 121 ? 13.560 -10.389 -18.302 1.00 66.88 121 ILE A CA 1
ATOM 970 C C . ILE A 1 121 ? 14.579 -10.839 -17.229 1.00 66.88 121 ILE A C 1
ATOM 972 O O . ILE A 1 121 ? 15.479 -10.093 -16.845 1.00 66.88 121 ILE A O 1
ATOM 976 N N . GLN A 1 122 ? 14.473 -12.081 -16.744 1.00 62.00 122 GLN A N 1
ATOM 977 C CA . GLN A 1 122 ? 15.385 -12.666 -15.759 1.00 62.00 122 GLN A CA 1
ATOM 978 C C . GLN A 1 122 ? 16.780 -12.974 -16.332 1.00 62.00 122 GLN A C 1
ATOM 980 O O . GLN A 1 122 ? 17.751 -12.978 -15.576 1.00 62.00 122 GLN A O 1
ATOM 985 N N . ASN A 1 123 ? 16.893 -13.182 -17.651 1.00 57.75 123 ASN A N 1
ATOM 986 C CA . ASN A 1 123 ? 18.144 -13.543 -18.329 1.00 57.75 123 ASN A CA 1
ATOM 987 C C . ASN A 1 123 ? 18.799 -12.374 -19.078 1.00 57.75 123 ASN A C 1
ATOM 989 O O . ASN A 1 123 ? 19.804 -12.560 -19.768 1.00 57.75 123 ASN A O 1
ATOM 993 N N . SER A 1 124 ? 18.276 -11.154 -18.929 1.00 55.16 124 SER A N 1
ATOM 994 C CA . SER A 1 124 ? 18.896 -9.949 -19.477 1.00 55.16 124 SER A CA 1
ATOM 995 C C . SER A 1 124 ? 20.217 -9.666 -18.750 1.00 55.16 124 SER A C 1
ATOM 997 O O . SER A 1 124 ? 20.269 -8.922 -17.768 1.00 55.16 124 SER A O 1
ATOM 999 N N . VAL A 1 125 ? 21.308 -10.273 -19.230 1.00 51.97 125 VAL A N 1
ATOM 1000 C CA . VAL A 1 125 ? 22.678 -9.891 -18.877 1.00 51.97 125 VAL A CA 1
ATOM 1001 C C . VAL A 1 125 ? 22.802 -8.407 -19.185 1.00 51.97 125 VAL A C 1
ATOM 1003 O O . VAL A 1 125 ? 22.837 -8.019 -20.347 1.00 51.97 125 VAL A O 1
ATOM 1006 N N . ILE A 1 126 ? 22.834 -7.571 -18.148 1.00 55.75 126 ILE A N 1
ATOM 1007 C CA . ILE A 1 126 ? 23.066 -6.133 -18.284 1.00 55.75 126 ILE A CA 1
ATOM 1008 C C . ILE A 1 126 ? 24.459 -5.980 -18.909 1.00 55.75 126 ILE A C 1
ATOM 1010 O O . ILE A 1 126 ? 25.446 -6.309 -18.235 1.00 55.75 126 ILE A O 1
ATOM 1014 N N . PRO A 1 127 ? 24.592 -5.496 -20.159 1.00 47.03 127 PRO A N 1
ATOM 1015 C CA . PRO A 1 127 ? 25.903 -5.270 -20.744 1.00 47.03 127 PRO A CA 1
ATOM 1016 C C . PRO A 1 127 ? 26.575 -4.138 -19.955 1.00 47.03 127 PRO A C 1
ATOM 1018 O O . PRO A 1 127 ? 26.242 -2.970 -20.126 1.00 47.03 127 PRO A O 1
ATOM 1021 N N . GLY A 1 128 ? 27.466 -4.488 -19.019 1.00 58.28 128 GLY A N 1
ATOM 1022 C CA . GLY A 1 128 ? 28.185 -3.520 -18.183 1.00 58.28 128 GLY A CA 1
ATOM 1023 C C . GLY A 1 128 ? 28.207 -3.769 -16.672 1.00 58.28 128 GLY A C 1
ATOM 1024 O O . GLY A 1 128 ? 28.804 -2.956 -15.968 1.00 58.28 128 GLY A O 1
ATOM 1025 N N . ALA A 1 129 ? 27.636 -4.860 -16.146 1.00 52.91 129 ALA A N 1
ATOM 1026 C CA . ALA A 1 129 ? 27.844 -5.222 -14.739 1.00 52.91 129 ALA A CA 1
ATOM 1027 C C . ALA A 1 129 ? 29.361 -5.381 -14.441 1.00 52.91 129 ALA A C 1
ATOM 1029 O O . ALA A 1 129 ? 30.032 -6.182 -15.108 1.00 52.91 129 ALA A O 1
ATOM 1030 N N . PRO A 1 130 ? 29.948 -4.631 -13.483 1.00 49.03 130 PRO A N 1
ATOM 1031 C CA . PRO A 1 130 ? 31.354 -4.786 -13.120 1.00 49.03 130 PRO A CA 1
ATOM 1032 C C . PRO A 1 130 ? 31.542 -6.153 -12.453 1.00 49.03 130 PRO A C 1
ATOM 1034 O O . PRO A 1 130 ? 31.183 -6.343 -11.297 1.00 49.03 130 PRO A O 1
ATOM 1037 N N . GLY A 1 131 ? 32.055 -7.124 -13.210 1.00 58.25 131 GLY A N 1
ATOM 1038 C CA . GLY A 1 131 ? 32.307 -8.481 -12.712 1.00 58.25 131 GLY A CA 1
ATOM 1039 C C . GLY A 1 131 ? 32.375 -9.570 -13.783 1.00 58.25 131 GLY A C 1
ATOM 1040 O O . GLY A 1 131 ? 32.952 -10.621 -13.535 1.00 58.25 131 GLY A O 1
ATOM 1041 N N . GLN A 1 132 ? 31.874 -9.331 -14.998 1.00 58.25 132 GLN A N 1
ATOM 1042 C CA . GLN A 1 132 ? 31.729 -10.394 -16.007 1.00 58.25 132 GLN A CA 1
ATOM 1043 C C . GLN A 1 132 ? 32.854 -10.444 -17.058 1.00 58.25 132 GLN A C 1
ATOM 1045 O O . GLN A 1 132 ? 32.632 -10.856 -18.191 1.00 58.25 132 GLN A O 1
ATOM 1050 N N . ARG A 1 133 ? 34.067 -9.986 -16.714 1.00 58.47 133 ARG A N 1
ATOM 1051 C CA . ARG A 1 133 ? 35.202 -9.894 -17.662 1.00 58.47 133 ARG A CA 1
ATOM 1052 C C . ARG A 1 133 ? 36.180 -11.079 -17.610 1.00 58.47 133 ARG A C 1
ATOM 1054 O O . ARG A 1 133 ? 37.064 -11.137 -18.452 1.00 58.47 133 ARG A O 1
ATOM 1061 N N . ASN A 1 134 ? 36.007 -12.030 -16.683 1.00 55.31 134 ASN A N 1
ATOM 1062 C CA . ASN A 1 134 ? 37.003 -13.085 -16.417 1.00 55.31 134 ASN A CA 1
ATOM 1063 C C . ASN A 1 134 ? 36.504 -14.529 -16.639 1.00 55.31 134 ASN A C 1
ATOM 1065 O O . ASN A 1 134 ? 37.041 -15.450 -16.035 1.00 55.31 134 ASN A O 1
ATOM 1069 N N . LEU A 1 135 ? 35.488 -14.756 -17.480 1.00 67.12 135 LEU A N 1
ATOM 1070 C CA . LEU A 1 135 ? 34.945 -16.110 -17.722 1.00 67.12 135 LEU A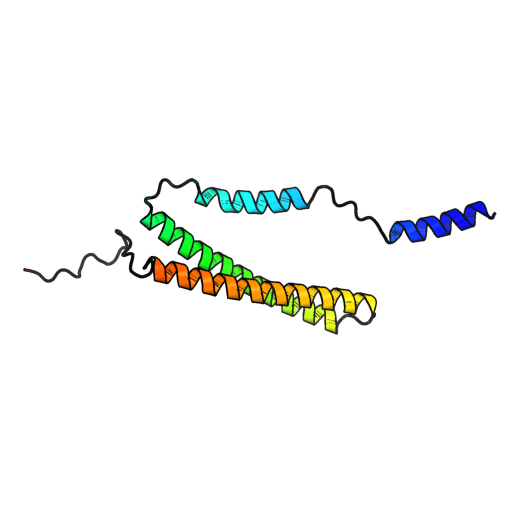 CA 1
ATOM 1071 C C . LEU A 1 135 ? 35.307 -16.697 -19.097 1.00 67.12 135 LEU A C 1
ATOM 1073 O O . LEU A 1 135 ? 34.805 -17.759 -19.453 1.00 67.12 135 LEU A O 1
ATOM 1077 N N . LEU A 1 136 ? 36.151 -16.025 -19.884 1.00 67.06 136 LEU A N 1
ATOM 1078 C CA . LEU A 1 136 ? 36.665 -16.598 -21.127 1.00 67.06 136 LEU A CA 1
ATOM 1079 C C . LEU A 1 136 ? 37.839 -17.531 -20.786 1.00 67.06 136 LEU A C 1
ATOM 1081 O O . LEU A 1 136 ? 38.832 -17.044 -20.236 1.00 67.06 136 LEU A O 1
ATOM 1085 N N . PRO A 1 137 ? 37.757 -18.845 -21.069 1.00 65.06 137 PRO A N 1
ATOM 1086 C CA . PRO A 1 137 ? 38.924 -19.711 -20.968 1.00 65.06 137 PRO A CA 1
ATOM 1087 C C . PRO A 1 137 ? 39.986 -19.255 -21.987 1.00 65.06 137 PRO A C 1
ATOM 1089 O O . PRO A 1 137 ? 39.618 -18.891 -23.109 1.00 65.06 137 PRO A O 1
ATOM 1092 N N . PRO A 1 138 ? 41.283 -19.233 -21.624 1.00 70.12 138 PRO A N 1
ATOM 1093 C CA . PRO A 1 138 ? 42.342 -18.951 -22.585 1.00 70.12 138 PRO A CA 1
ATOM 1094 C C . PRO A 1 138 ? 42.347 -20.027 -23.680 1.00 70.12 138 PRO A C 1
ATOM 1096 O O . PRO A 1 138 ? 42.220 -21.215 -23.379 1.00 70.12 138 PRO A O 1
ATOM 1099 N N . SER A 1 139 ? 42.440 -19.563 -24.930 1.00 73.31 139 SER A N 1
ATOM 1100 C CA . SER A 1 139 ? 42.501 -20.352 -26.169 1.00 73.31 139 SER A CA 1
ATOM 1101 C C . SER A 1 139 ? 43.660 -21.335 -26.202 1.00 73.31 139 SER A C 1
ATOM 1103 O O . SER A 1 139 ? 44.774 -20.887 -25.839 1.00 73.31 139 SER A O 1
#